Protein AF-A0A9X5X997-F1 (afdb_monomer_lite)

pLDDT: mean 83.72, std 18.41, range [34.03, 98.12]

Sequence (88 aa):
MGSRRTHEDRERRLREVGLGERELARLRSPIGLDLGARTPEETALSIAAEIVAAREGGTGAPLTGSRTPIHRDGSGRGTGAAGAREAA

Radius of gyration: 17.17 Å; chains: 1; bounding box: 50×22×45 Å

Foldseek 3Di:
DDDPVVQVVVVVVCVVVPDDPVRVVVDCPPAFDPPVDDDPVSVVVRNVLRVVCVVQVNPPDDCVVPPDDPHDPPPPPDPPDDPPDDDD

Secondary structure (DSSP, 8-state):
---HHHHHHHHHHHHHTT--HHHHTT---S-S--S---SHHHHHHHHHHHHHHHHHT---S--TT--S-SS--STT------------

Structure (mmCIF, N/CA/C/O backbone):
data_AF-A0A9X5X997-F1
#
_entry.id   AF-A0A9X5X997-F1
#
loop_
_atom_site.group_PDB
_atom_site.id
_atom_site.type_symbol
_atom_site.label_atom_id
_atom_site.label_alt_id
_atom_site.label_comp_id
_atom_site.label_asym_id
_atom_site.label_entity_id
_atom_site.label_seq_id
_atom_site.pdbx_PDB_ins_code
_atom_site.Cartn_x
_atom_site.Cartn_y
_atom_site.Cartn_z
_atom_site.occupancy
_atom_site.B_iso_or_equiv
_atom_site.auth_seq_id
_atom_site.auth_comp_id
_atom_site.auth_asym_id
_atom_site.auth_atom_id
_atom_site.pdbx_PDB_model_num
ATOM 1 N N . MET A 1 1 ? 3.534 0.182 7.745 1.00 66.19 1 MET A N 1
ATOM 2 C CA . MET A 1 1 ? 4.538 -0.587 6.989 1.00 66.19 1 MET A CA 1
ATOM 3 C C . MET A 1 1 ? 5.005 -1.718 7.875 1.00 66.19 1 MET A C 1
ATOM 5 O O . MET A 1 1 ? 5.182 -1.481 9.064 1.00 66.19 1 MET A O 1
ATOM 9 N N . GLY A 1 2 ? 5.113 -2.925 7.338 1.00 73.12 2 GLY A N 1
ATOM 10 C CA . GLY A 1 2 ? 5.464 -4.109 8.115 1.00 73.12 2 GLY A CA 1
ATOM 11 C C . GLY A 1 2 ? 4.667 -5.331 7.681 1.00 73.12 2 GLY A C 1
ATOM 12 O O . GLY A 1 2 ? 3.708 -5.217 6.919 1.00 73.12 2 GLY A O 1
ATOM 13 N N . SER A 1 3 ? 5.091 -6.492 8.176 1.00 83.12 3 SER A N 1
ATOM 14 C CA . SER A 1 3 ? 4.430 -7.779 7.947 1.00 83.12 3 SER A CA 1
ATOM 15 C C . SER A 1 3 ? 2.938 -7.747 8.317 1.00 83.12 3 SER A C 1
ATOM 17 O O . SER A 1 3 ? 2.496 -6.875 9.070 1.00 83.12 3 SER A O 1
ATOM 19 N N . ARG A 1 4 ? 2.164 -8.743 7.864 1.00 86.25 4 ARG A N 1
ATOM 20 C CA . ARG A 1 4 ? 0.750 -8.906 8.263 1.00 86.25 4 ARG A CA 1
ATOM 21 C C . ARG A 1 4 ? 0.582 -8.909 9.788 1.00 86.25 4 ARG A C 1
ATOM 23 O O . ARG A 1 4 ? -0.240 -8.171 10.313 1.00 86.25 4 ARG A O 1
ATOM 30 N N . ARG A 1 5 ? 1.487 -9.588 10.499 1.00 90.25 5 ARG A N 1
ATOM 31 C CA . ARG A 1 5 ? 1.542 -9.588 11.968 1.00 90.25 5 ARG A CA 1
ATOM 32 C C . ARG A 1 5 ? 1.717 -8.185 12.563 1.00 90.25 5 ARG A C 1
ATOM 34 O O . ARG A 1 5 ? 1.065 -7.840 13.541 1.00 90.25 5 ARG A O 1
ATOM 41 N N . THR A 1 6 ? 2.597 -7.363 11.990 1.00 90.44 6 THR A N 1
ATOM 42 C CA . THR A 1 6 ? 2.801 -5.972 12.439 1.00 90.44 6 THR A CA 1
ATOM 43 C C . THR A 1 6 ? 1.556 -5.120 12.199 1.00 90.44 6 THR A C 1
ATOM 45 O O . THR A 1 6 ? 1.239 -4.239 12.996 1.00 90.44 6 THR A O 1
ATOM 48 N N . HIS A 1 7 ? 0.850 -5.365 11.097 1.00 90.38 7 HIS A N 1
ATOM 49 C CA . HIS A 1 7 ? -0.407 -4.693 10.802 1.00 90.38 7 HIS A CA 1
ATOM 50 C C . HIS A 1 7 ? -1.502 -5.052 11.814 1.00 90.38 7 HIS A C 1
ATOM 52 O O . HIS A 1 7 ? -2.115 -4.132 12.350 1.00 90.38 7 HIS A O 1
ATOM 58 N N . GLU A 1 8 ? -1.694 -6.337 12.116 1.00 91.31 8 GLU A N 1
ATOM 59 C CA . GLU A 1 8 ? -2.674 -6.820 13.101 1.00 91.31 8 GLU A CA 1
ATOM 60 C C . GLU A 1 8 ? -2.417 -6.232 14.496 1.00 91.31 8 GLU A C 1
ATOM 62 O O . GLU A 1 8 ? -3.335 -5.748 15.160 1.00 91.31 8 GLU A O 1
ATOM 67 N N . ASP A 1 9 ? -1.149 -6.205 14.920 1.00 92.69 9 ASP A N 1
ATOM 68 C CA . ASP A 1 9 ? -0.740 -5.585 16.182 1.00 92.69 9 ASP A CA 1
ATOM 69 C C . ASP A 1 9 ? -1.107 -4.099 16.234 1.00 92.69 9 ASP A C 1
ATOM 71 O O . ASP A 1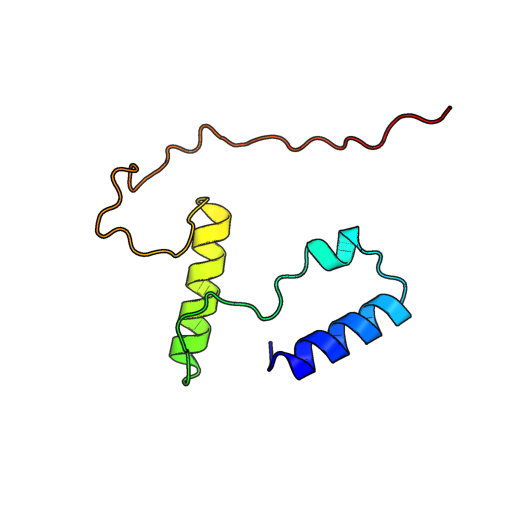 9 ? -1.677 -3.611 17.213 1.00 92.69 9 ASP A O 1
ATOM 75 N N . ARG A 1 10 ? -0.836 -3.385 15.138 1.00 91.94 10 ARG A N 1
ATOM 76 C CA . ARG A 1 10 ? -1.172 -1.971 15.018 1.00 91.94 10 ARG A CA 1
ATOM 77 C C . ARG A 1 10 ? -2.678 -1.740 15.048 1.00 91.94 10 ARG A C 1
ATOM 79 O O . ARG A 1 10 ? -3.108 -0.809 15.718 1.00 91.94 10 ARG A O 1
ATOM 86 N N . GLU A 1 11 ? -3.475 -2.546 14.350 1.00 92.12 11 GLU A N 1
ATOM 87 C CA . GLU A 1 11 ? -4.933 -2.406 14.398 1.00 92.12 11 GLU A CA 1
ATOM 88 C C . GLU A 1 11 ? -5.483 -2.602 15.806 1.00 92.12 11 GLU A C 1
ATOM 90 O O . GLU A 1 11 ? -6.323 -1.820 16.244 1.00 92.12 11 GLU A O 1
ATOM 95 N N . ARG A 1 12 ? -4.998 -3.617 16.529 1.00 93.75 12 ARG A N 1
ATOM 96 C CA . ARG A 1 12 ? -5.415 -3.866 17.912 1.00 93.75 12 ARG A CA 1
ATOM 97 C C . ARG A 1 12 ? -5.150 -2.643 18.791 1.00 93.75 12 ARG A C 1
ATOM 99 O O . ARG A 1 12 ? -6.067 -2.156 19.442 1.00 93.75 12 ARG A O 1
ATOM 106 N N . ARG A 1 13 ? -3.940 -2.083 18.719 1.00 94.69 13 ARG A N 1
ATOM 107 C CA . ARG A 1 13 ? -3.562 -0.869 19.465 1.00 94.69 13 ARG A CA 1
ATOM 108 C C . ARG A 1 13 ? -4.384 0.358 19.071 1.00 94.69 13 ARG A C 1
ATOM 110 O O . ARG A 1 13 ? -4.666 1.199 19.914 1.00 94.69 13 ARG A O 1
ATOM 117 N N . LEU A 1 14 ? -4.763 0.479 17.798 1.00 94.50 14 LEU A N 1
ATOM 118 C CA . LEU A 1 14 ? -5.622 1.570 17.336 1.00 94.50 14 LEU A CA 1
ATOM 119 C C . LEU A 1 14 ? -7.055 1.434 17.875 1.00 94.50 14 LEU A C 1
ATOM 121 O O . LEU A 1 14 ? -7.639 2.434 18.286 1.00 94.50 14 LEU A O 1
ATOM 125 N N . ARG A 1 15 ? -7.595 0.210 17.952 1.00 95.00 15 ARG A N 1
ATOM 126 C CA . ARG A 1 15 ? -8.882 -0.053 18.621 1.00 95.00 15 ARG A CA 1
ATOM 127 C C . ARG A 1 15 ? -8.817 0.262 20.116 1.00 95.00 15 ARG A C 1
ATOM 129 O O . ARG A 1 15 ? -9.735 0.877 20.644 1.00 95.00 15 ARG A O 1
ATOM 136 N N . GLU A 1 16 ? -7.722 -0.102 20.785 1.00 96.62 16 GLU A N 1
ATOM 137 C CA . GLU A 1 16 ? -7.508 0.172 22.218 1.00 96.62 16 GLU A CA 1
ATOM 138 C C . GLU A 1 16 ? -7.530 1.674 22.552 1.00 96.62 16 GLU A C 1
ATOM 140 O O . GLU A 1 16 ? -7.996 2.051 23.624 1.00 96.62 16 GLU A O 1
ATOM 145 N N . VAL A 1 17 ? -7.083 2.544 21.637 1.00 96.19 17 VAL A N 1
ATOM 146 C CA . VAL A 1 17 ? -7.150 4.011 21.813 1.00 96.19 17 VAL A CA 1
ATOM 147 C C . VAL A 1 17 ? -8.464 4.630 21.314 1.00 96.19 17 VAL A C 1
ATOM 149 O O . VAL A 1 17 ? -8.589 5.852 21.275 1.00 96.19 17 VAL A O 1
ATOM 152 N N . GLY A 1 18 ? -9.449 3.802 20.954 1.00 95.25 18 GLY A N 1
ATOM 153 C CA . GLY A 1 18 ? -10.813 4.230 20.652 1.00 95.25 18 GLY A CA 1
ATOM 154 C C . GLY A 1 18 ? -11.122 4.502 19.180 1.00 95.25 18 GLY A C 1
ATOM 155 O O . GLY A 1 18 ? -12.183 5.060 18.910 1.00 95.25 18 GLY A O 1
ATOM 156 N N . LEU A 1 19 ? -10.257 4.118 18.228 1.00 95.38 19 LEU A N 1
ATOM 157 C CA . LEU A 1 19 ? -10.610 4.232 16.807 1.00 95.38 19 LEU A CA 1
ATOM 158 C C . LEU A 1 19 ? -11.710 3.229 16.450 1.00 95.38 19 LEU A C 1
ATOM 160 O O . LEU A 1 19 ? -11.581 2.026 16.687 1.00 95.38 19 LEU A O 1
ATOM 164 N N . GLY A 1 20 ? -12.768 3.732 15.825 1.00 93.56 20 GLY A N 1
ATOM 165 C CA . GLY A 1 20 ? -13.876 2.929 15.333 1.00 93.56 20 GLY A CA 1
ATOM 166 C C . GLY A 1 20 ? -13.591 2.280 13.979 1.00 93.56 20 GLY A C 1
ATOM 167 O O . GLY A 1 20 ? -12.703 2.679 13.224 1.00 93.56 20 GLY A O 1
ATOM 168 N N . GLU A 1 21 ? -14.430 1.314 13.610 1.00 90.94 21 GLU A N 1
ATOM 169 C CA . GLU A 1 21 ? -14.291 0.550 12.361 1.00 90.94 21 GLU A CA 1
ATOM 170 C C . GLU A 1 21 ? -14.281 1.436 11.104 1.00 90.94 21 GLU A C 1
ATOM 172 O O . GLU A 1 21 ? -13.554 1.166 10.152 1.00 90.94 21 GLU A O 1
ATOM 177 N N . ARG A 1 22 ? -15.023 2.554 11.101 1.00 92.88 22 ARG A N 1
ATOM 178 C CA . ARG A 1 22 ? -15.017 3.512 9.978 1.00 92.88 22 ARG A CA 1
ATOM 179 C C . ARG A 1 22 ? -13.670 4.212 9.797 1.00 92.88 22 ARG A C 1
ATOM 181 O O . ARG A 1 22 ? -13.294 4.535 8.674 1.00 92.88 22 ARG A O 1
ATOM 188 N N . GLU A 1 23 ? -12.966 4.484 10.888 1.00 92.25 23 GLU A N 1
ATOM 189 C CA . GLU A 1 23 ? -11.657 5.136 10.857 1.00 92.25 23 GLU A CA 1
ATOM 190 C C . GLU A 1 23 ? -10.585 4.131 10.443 1.00 92.25 23 GLU A C 1
ATOM 192 O O . GLU A 1 23 ? -9.753 4.434 9.586 1.00 92.25 23 GLU A O 1
ATOM 197 N N . LEU A 1 24 ? -10.672 2.907 10.971 1.00 91.44 24 LEU A N 1
ATOM 198 C CA . LEU A 1 24 ? -9.794 1.800 10.604 1.00 91.44 24 LEU A CA 1
ATOM 199 C C . LEU A 1 24 ? -9.961 1.384 9.140 1.00 91.44 24 LEU A C 1
ATOM 201 O O . LEU A 1 24 ? -8.963 1.152 8.468 1.00 91.44 24 LEU A O 1
ATOM 205 N N . ALA A 1 25 ? -11.179 1.397 8.592 1.00 90.56 25 ALA A N 1
ATOM 206 C CA . ALA A 1 25 ? -11.431 1.070 7.185 1.00 90.56 25 ALA A CA 1
ATOM 207 C C . ALA A 1 25 ? -10.727 2.015 6.189 1.00 90.56 25 ALA A C 1
ATOM 209 O O . ALA A 1 25 ? -10.534 1.668 5.024 1.00 90.56 25 ALA A O 1
ATOM 210 N N . ARG A 1 26 ? -10.328 3.217 6.626 1.00 90.44 26 ARG A N 1
ATOM 211 C CA . ARG A 1 26 ? -9.558 4.167 5.804 1.00 90.44 26 ARG A CA 1
ATOM 212 C C . ARG A 1 26 ? -8.059 3.863 5.803 1.00 90.44 26 ARG A C 1
ATOM 214 O O . ARG A 1 26 ? -7.321 4.448 5.009 1.00 90.44 26 ARG A O 1
ATOM 221 N N . LEU A 1 27 ? -7.595 2.987 6.691 1.00 90.00 27 LEU A N 1
ATOM 222 C CA . LEU A 1 27 ? -6.193 2.632 6.833 1.00 90.00 27 LEU A CA 1
ATOM 223 C C . LEU A 1 27 ? -5.786 1.635 5.742 1.00 90.00 27 LEU A C 1
ATOM 225 O O . LEU A 1 27 ? -6.227 0.491 5.728 1.00 90.00 27 LEU A O 1
ATOM 229 N N . ARG A 1 28 ? -4.875 2.040 4.852 1.00 89.62 28 ARG A N 1
ATOM 230 C CA . ARG A 1 28 ? -4.231 1.123 3.900 1.00 89.62 28 ARG A CA 1
ATOM 231 C C . ARG A 1 28 ? -3.057 0.426 4.572 1.00 89.62 28 ARG A C 1
ATOM 233 O O . ARG A 1 28 ? -2.020 1.036 4.851 1.00 89.62 28 ARG A O 1
ATOM 240 N N . SER A 1 29 ? -3.266 -0.830 4.948 1.00 89.00 29 SER A N 1
ATOM 241 C CA . SER A 1 29 ? -2.285 -1.608 5.688 1.00 89.00 29 SER A CA 1
ATOM 242 C C . SER A 1 29 ? -2.495 -3.111 5.495 1.00 89.00 29 SER A C 1
ATOM 244 O O . SER A 1 29 ? -3.602 -3.574 5.726 1.00 89.00 29 SER A O 1
ATOM 246 N N . PRO A 1 30 ? -1.448 -3.880 5.148 1.00 90.88 30 PRO A N 1
ATOM 247 C CA . PRO A 1 30 ? -0.158 -3.409 4.640 1.00 90.88 30 PRO A CA 1
ATOM 248 C C . PRO A 1 30 ? -0.330 -2.453 3.448 1.00 90.88 30 PRO A C 1
ATOM 250 O O . PRO A 1 30 ? -1.316 -2.535 2.728 1.00 90.88 30 PRO A O 1
ATOM 253 N N . ILE A 1 31 ? 0.580 -1.489 3.322 1.00 92.56 31 ILE A N 1
ATOM 254 C CA . ILE A 1 31 ? 0.555 -0.510 2.228 1.00 92.56 31 ILE A CA 1
ATOM 255 C C . ILE A 1 31 ? 1.286 -1.101 1.019 1.00 92.56 31 ILE A C 1
ATOM 257 O O . ILE A 1 31 ? 2.271 -1.818 1.203 1.00 92.56 31 ILE A O 1
ATOM 261 N N . GLY A 1 32 ? 0.835 -0.760 -0.179 1.00 94.62 32 GLY A N 1
ATOM 262 C CA . GLY A 1 32 ? 1.365 -1.204 -1.460 1.00 94.62 32 GLY A CA 1
ATOM 263 C C . GLY A 1 32 ? 0.500 -2.265 -2.140 1.00 94.62 32 GLY A C 1
ATOM 264 O O . GLY A 1 32 ? -0.226 -3.021 -1.495 1.00 94.62 32 GLY A O 1
ATOM 265 N N . LEU A 1 33 ? 0.592 -2.325 -3.471 1.00 95.50 33 LEU A N 1
ATOM 266 C CA . LEU A 1 33 ? 0.045 -3.437 -4.251 1.00 95.50 33 LEU A CA 1
ATOM 267 C C . LEU A 1 33 ? 0.849 -4.721 -4.012 1.00 95.50 33 LEU A C 1
ATOM 269 O O . LEU A 1 33 ? 2.044 -4.681 -3.718 1.00 95.50 33 LEU A O 1
ATOM 273 N N . ASP A 1 34 ? 0.207 -5.871 -4.203 1.00 94.62 34 ASP A N 1
ATOM 274 C CA . ASP A 1 34 ? 0.859 -7.176 -4.090 1.00 94.62 34 ASP A CA 1
ATOM 275 C C . ASP A 1 34 ? 1.746 -7.466 -5.313 1.00 94.62 34 ASP A C 1
ATOM 277 O O . ASP A 1 34 ? 1.350 -8.149 -6.255 1.00 94.62 34 ASP A O 1
ATOM 281 N N . LEU A 1 35 ? 2.945 -6.879 -5.318 1.00 94.56 35 LEU A N 1
ATOM 282 C CA . LEU A 1 35 ? 3.955 -7.062 -6.368 1.00 94.56 35 LEU A CA 1
ATOM 283 C C . LEU A 1 35 ? 5.003 -8.130 -6.010 1.00 94.56 35 LEU A C 1
ATOM 285 O O . LEU A 1 35 ? 5.934 -8.354 -6.778 1.00 94.56 35 LEU A O 1
ATOM 289 N N . GLY A 1 36 ? 4.905 -8.752 -4.829 1.00 93.81 36 GLY A N 1
ATOM 290 C CA . GLY A 1 36 ? 5.938 -9.663 -4.324 1.00 93.81 36 GLY A CA 1
ATOM 291 C C . GLY A 1 36 ? 7.266 -8.983 -3.963 1.00 93.81 36 GLY A C 1
ATOM 292 O O . GLY A 1 36 ? 8.307 -9.639 -4.011 1.00 93.81 36 GLY A O 1
ATOM 293 N N . ALA A 1 37 ? 7.230 -7.691 -3.613 1.00 93.75 37 ALA A N 1
ATOM 294 C CA . ALA A 1 37 ? 8.403 -6.872 -3.312 1.00 93.75 37 ALA A CA 1
ATOM 295 C C . ALA A 1 37 ? 9.310 -7.482 -2.226 1.00 93.75 37 ALA A C 1
ATOM 297 O O . ALA A 1 37 ? 8.846 -7.916 -1.168 1.00 93.75 37 ALA A O 1
ATOM 298 N N . ARG A 1 38 ? 10.618 -7.472 -2.480 1.00 94.19 38 ARG A N 1
ATOM 299 C CA . ARG A 1 38 ? 11.688 -7.974 -1.606 1.00 94.19 38 ARG A CA 1
ATOM 300 C C . ARG A 1 38 ? 12.749 -6.924 -1.308 1.00 94.19 38 ARG A C 1
ATOM 302 O O . ARG A 1 38 ? 13.418 -7.037 -0.282 1.00 94.19 38 ARG A O 1
ATOM 309 N N . THR A 1 39 ? 12.902 -5.919 -2.168 1.00 96.50 39 THR A N 1
ATOM 310 C CA . THR A 1 39 ? 13.824 -4.799 -1.942 1.00 96.50 39 THR A CA 1
ATOM 311 C C . THR A 1 39 ? 13.093 -3.526 -1.496 1.00 96.50 39 THR A C 1
ATOM 313 O O . THR A 1 39 ? 11.871 -3.400 -1.671 1.00 96.50 39 THR A O 1
ATOM 316 N N . PRO A 1 40 ? 13.811 -2.549 -0.911 1.00 95.88 40 PRO A N 1
ATOM 317 C CA . PRO A 1 40 ? 13.251 -1.232 -0.615 1.00 95.88 40 PRO A CA 1
ATOM 318 C C . PRO A 1 40 ? 12.681 -0.525 -1.851 1.00 95.88 40 PRO A C 1
ATOM 320 O O . PRO A 1 40 ? 11.621 0.090 -1.765 1.00 95.88 40 PRO A O 1
ATOM 323 N N . GLU A 1 41 ? 13.337 -0.644 -3.003 1.00 98.12 41 GLU A N 1
ATOM 324 C CA . GLU A 1 41 ? 12.912 -0.037 -4.267 1.00 98.12 41 GLU A CA 1
ATOM 325 C C . GLU A 1 41 ? 11.622 -0.681 -4.780 1.00 98.12 41 GLU A C 1
ATOM 327 O O . GLU A 1 41 ? 10.686 0.022 -5.162 1.00 98.12 41 GLU A O 1
ATOM 332 N N . GLU A 1 42 ? 11.524 -2.012 -4.721 1.00 97.50 42 GLU A N 1
ATOM 333 C CA . GLU A 1 42 ? 10.299 -2.741 -5.064 1.00 97.50 42 GLU A CA 1
ATOM 334 C C . GLU A 1 42 ? 9.157 -2.392 -4.100 1.00 97.50 42 GLU A C 1
ATOM 336 O O . GLU A 1 42 ? 8.005 -2.236 -4.510 1.00 97.50 42 GLU A O 1
ATOM 341 N N . THR A 1 43 ? 9.472 -2.200 -2.816 1.00 95.75 43 THR A N 1
ATOM 342 C CA . THR A 1 43 ? 8.498 -1.743 -1.817 1.00 95.75 43 THR A CA 1
ATOM 343 C C . THR A 1 43 ? 8.009 -0.336 -2.152 1.00 95.75 43 THR A C 1
ATOM 345 O O . THR A 1 43 ? 6.801 -0.097 -2.176 1.00 95.75 43 THR A O 1
ATOM 348 N N . ALA A 1 44 ? 8.914 0.590 -2.474 1.00 96.88 44 ALA A N 1
ATOM 349 C CA . ALA A 1 44 ? 8.561 1.944 -2.886 1.00 96.88 44 ALA A CA 1
ATOM 350 C C . ALA A 1 44 ? 7.683 1.941 -4.147 1.00 96.88 44 ALA A C 1
ATOM 352 O O . ALA A 1 44 ? 6.673 2.646 -4.191 1.00 96.88 44 ALA A O 1
ATOM 353 N N . LEU A 1 45 ? 8.012 1.097 -5.131 1.00 98.00 45 LEU A N 1
ATOM 354 C CA . LEU A 1 45 ? 7.212 0.918 -6.340 1.00 98.00 45 LEU A CA 1
ATOM 355 C C . LEU A 1 45 ? 5.805 0.402 -6.015 1.00 98.00 45 LEU A C 1
ATOM 357 O O . LEU A 1 45 ? 4.829 0.944 -6.531 1.00 98.00 45 LEU A O 1
ATOM 361 N N . SER A 1 46 ? 5.680 -0.588 -5.127 1.00 97.38 46 SER A N 1
ATOM 362 C CA . SER A 1 46 ? 4.375 -1.123 -4.714 1.00 97.38 46 SER A CA 1
ATOM 363 C C . SER A 1 46 ? 3.477 -0.055 -4.081 1.00 97.38 46 SER A C 1
ATOM 365 O O . SER A 1 46 ? 2.282 0.001 -4.377 1.00 97.38 46 SER A O 1
ATOM 367 N N . ILE A 1 47 ? 4.061 0.832 -3.267 1.00 96.62 47 ILE A N 1
ATOM 368 C CA . ILE A 1 47 ? 3.369 1.942 -2.603 1.00 96.62 47 ILE A CA 1
ATOM 369 C C . ILE A 1 47 ? 2.954 2.998 -3.627 1.00 96.62 47 ILE A C 1
ATOM 371 O O . ILE A 1 47 ? 1.799 3.422 -3.647 1.00 96.62 47 ILE A O 1
ATOM 375 N N . ALA A 1 48 ? 3.877 3.412 -4.499 1.00 98.00 48 ALA A N 1
ATOM 376 C CA . ALA A 1 48 ? 3.591 4.386 -5.546 1.00 98.00 48 ALA A CA 1
ATOM 377 C C . ALA A 1 48 ? 2.478 3.890 -6.484 1.00 98.00 48 ALA A C 1
ATOM 379 O O . ALA A 1 48 ? 1.572 4.652 -6.824 1.00 98.00 48 ALA A O 1
ATOM 380 N N . ALA A 1 49 ? 2.500 2.603 -6.838 1.00 97.56 49 ALA A N 1
ATOM 381 C CA . ALA A 1 49 ? 1.477 1.982 -7.666 1.00 97.56 49 ALA A CA 1
ATOM 382 C C . ALA A 1 49 ? 0.098 1.963 -6.982 1.00 97.56 49 ALA A C 1
ATOM 384 O O . ALA A 1 49 ? -0.893 2.289 -7.633 1.00 97.56 49 ALA A O 1
ATOM 385 N N . GLU A 1 50 ? 0.017 1.662 -5.677 1.00 96.88 50 GLU A N 1
ATOM 386 C CA . GLU A 1 50 ? -1.249 1.729 -4.927 1.00 96.88 50 GLU A CA 1
ATOM 387 C C . GLU A 1 50 ? -1.809 3.160 -4.904 1.00 96.88 50 GLU A C 1
ATOM 389 O O . GLU A 1 50 ? -3.002 3.363 -5.130 1.00 96.88 50 GLU A O 1
ATOM 394 N N . ILE A 1 51 ? -0.950 4.163 -4.686 1.00 96.56 51 ILE A N 1
ATOM 395 C CA . ILE A 1 51 ? -1.353 5.577 -4.662 1.00 96.56 51 ILE A CA 1
ATOM 396 C C . ILE A 1 51 ? -1.951 5.996 -6.007 1.00 96.56 51 ILE A C 1
ATOM 398 O O . ILE A 1 51 ? -3.013 6.620 -6.035 1.00 96.56 51 ILE A O 1
ATOM 402 N N . VAL A 1 52 ? -1.287 5.664 -7.116 1.00 95.88 52 VAL A N 1
ATOM 403 C CA . VAL A 1 52 ? -1.782 5.986 -8.462 1.00 95.88 52 VAL A CA 1
ATOM 404 C C . VAL A 1 52 ? -3.079 5.232 -8.749 1.00 95.88 52 VAL A C 1
ATOM 406 O O . VAL A 1 52 ? -4.052 5.844 -9.180 1.00 95.88 52 VAL A O 1
ATOM 409 N N . ALA A 1 53 ? -3.145 3.933 -8.442 1.00 94.62 53 ALA A N 1
ATOM 410 C CA . ALA A 1 53 ? -4.352 3.133 -8.629 1.00 94.62 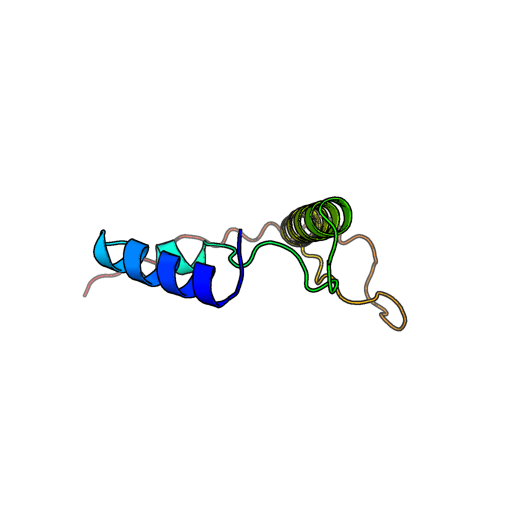53 ALA A CA 1
ATOM 411 C C . ALA A 1 53 ? -5.552 3.717 -7.862 1.00 94.62 53 ALA A C 1
ATOM 413 O O . ALA A 1 53 ? -6.623 3.890 -8.436 1.00 94.62 53 ALA A O 1
ATOM 414 N N . ALA A 1 54 ? -5.369 4.110 -6.600 1.00 93.31 54 ALA A N 1
ATOM 415 C CA . ALA A 1 54 ? -6.427 4.724 -5.804 1.00 93.31 54 ALA A CA 1
ATOM 416 C C . ALA A 1 54 ? -6.888 6.084 -6.359 1.00 93.31 54 ALA A C 1
ATOM 418 O O . ALA A 1 54 ? -8.074 6.400 -6.279 1.00 93.31 54 ALA A O 1
ATOM 419 N N . ARG A 1 55 ? -5.971 6.886 -6.919 1.00 93.00 55 ARG A N 1
ATOM 420 C CA . ARG A 1 55 ? -6.282 8.203 -7.502 1.00 93.00 55 ARG A CA 1
ATOM 421 C C . ARG A 1 55 ? -7.027 8.099 -8.829 1.00 93.00 55 ARG A C 1
ATOM 423 O O . ARG A 1 55 ? -8.003 8.812 -9.029 1.00 93.00 55 ARG A O 1
ATOM 430 N N . GLU A 1 56 ? -6.597 7.186 -9.693 1.00 92.31 56 GLU A N 1
ATOM 431 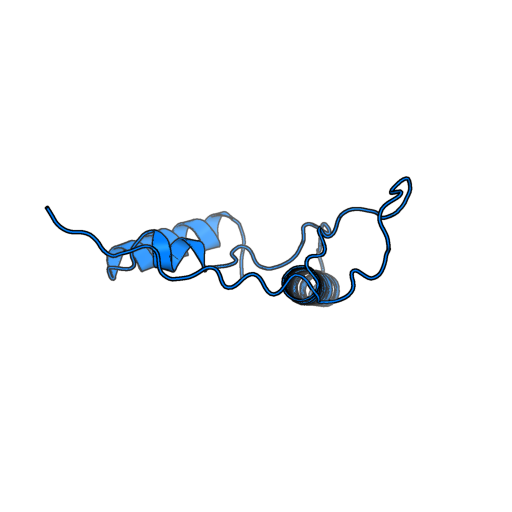C CA . GLU A 1 56 ? -7.118 7.035 -11.058 1.00 92.31 56 GLU A CA 1
ATOM 432 C C . GLU A 1 56 ? -8.231 5.969 -11.166 1.00 92.31 56 GLU A C 1
ATOM 434 O O . GLU A 1 56 ? -8.703 5.636 -12.255 1.00 92.31 56 GLU A O 1
ATOM 439 N N . GLY A 1 57 ? -8.634 5.362 -10.042 1.00 90.69 57 GLY A N 1
ATOM 440 C CA . GLY A 1 57 ? -9.575 4.235 -10.021 1.00 90.69 57 GLY A CA 1
ATOM 441 C C . GLY A 1 57 ? -9.021 2.963 -10.682 1.00 90.69 57 GLY A C 1
ATOM 442 O O . GLY A 1 57 ? -9.776 2.116 -11.166 1.00 90.69 57 GLY A O 1
ATOM 443 N N . GLY A 1 58 ? -7.698 2.837 -10.772 1.00 91.50 58 GLY A N 1
ATOM 444 C CA . GLY A 1 58 ? -7.005 1.652 -11.264 1.00 91.50 58 GLY A CA 1
ATOM 445 C C . GLY A 1 58 ? -7.158 0.459 -10.318 1.00 91.50 58 GLY A C 1
ATOM 446 O O . GLY A 1 58 ? -7.305 0.616 -9.110 1.00 91.50 58 GLY A O 1
ATOM 447 N N . THR A 1 59 ? -7.107 -0.753 -10.868 1.00 91.94 59 THR A N 1
ATOM 448 C CA . THR A 1 59 ? -7.199 -1.996 -10.079 1.00 91.94 59 THR A CA 1
ATOM 449 C C . THR A 1 59 ? -5.835 -2.564 -9.694 1.00 91.94 59 THR A C 1
ATOM 451 O O . THR A 1 59 ? -5.763 -3.408 -8.809 1.00 91.94 59 THR A O 1
ATOM 454 N N . GLY A 1 60 ? -4.762 -2.160 -10.384 1.00 92.94 60 GLY A N 1
ATOM 455 C CA . GLY A 1 60 ? -3.443 -2.790 -10.262 1.00 92.94 60 GLY A CA 1
ATOM 456 C C . GLY A 1 60 ? -3.328 -4.163 -10.941 1.00 92.94 60 GLY A C 1
ATOM 457 O O . GLY A 1 60 ? -2.263 -4.769 -10.896 1.00 92.94 60 GLY A O 1
ATOM 458 N N . ALA A 1 61 ? -4.394 -4.655 -11.581 1.00 93.50 61 ALA A N 1
ATOM 459 C CA . ALA A 1 61 ? -4.378 -5.908 -12.333 1.00 93.50 61 ALA A CA 1
ATOM 460 C C . ALA A 1 61 ? -3.761 -5.721 -13.737 1.00 93.50 61 ALA A C 1
ATOM 462 O O . ALA A 1 61 ? -3.809 -4.612 -14.280 1.00 93.50 61 ALA A O 1
ATOM 463 N N . PRO A 1 62 ? -3.228 -6.788 -14.365 1.00 92.69 62 PRO A N 1
ATOM 464 C CA . PRO A 1 62 ? -2.696 -6.715 -15.724 1.00 92.69 62 PRO A CA 1
ATOM 465 C C . PRO A 1 62 ? -3.725 -6.195 -16.739 1.00 92.69 62 PRO A C 1
ATOM 467 O O . PRO A 1 62 ? -4.880 -6.618 -16.743 1.00 92.69 62 PRO A O 1
ATOM 470 N N . LEU A 1 63 ? -3.288 -5.314 -17.646 1.00 91.56 63 LEU A N 1
ATOM 471 C CA . LEU A 1 63 ? -4.115 -4.845 -18.767 1.00 91.56 63 LEU A CA 1
ATOM 472 C C . LEU A 1 63 ? -4.223 -5.877 -19.898 1.00 91.56 63 LEU A C 1
ATOM 474 O O . LEU A 1 63 ? -5.132 -5.786 -20.720 1.00 91.56 63 LEU A O 1
ATOM 478 N N . THR A 1 64 ? -3.318 -6.857 -19.955 1.00 95.38 64 THR A N 1
ATOM 479 C CA . THR A 1 64 ? -3.335 -7.919 -20.968 1.00 95.38 64 THR A CA 1
ATOM 480 C C . THR A 1 64 ? -4.683 -8.643 -20.956 1.00 95.38 64 THR A C 1
ATOM 482 O O . THR A 1 64 ? -5.085 -9.205 -19.943 1.00 95.38 64 THR A O 1
ATOM 485 N N . GLY A 1 65 ? -5.392 -8.618 -22.087 1.00 90.81 65 GLY A N 1
ATOM 486 C CA . GLY A 1 65 ? -6.725 -9.218 -22.229 1.00 90.81 65 GLY A CA 1
ATOM 487 C C . GLY A 1 65 ? -7.889 -8.354 -21.722 1.00 90.81 65 GLY A C 1
ATOM 488 O O . GLY A 1 65 ? -9.045 -8.703 -21.963 1.00 90.81 65 GLY A O 1
ATOM 489 N N . SER A 1 66 ? -7.623 -7.209 -21.086 1.00 88.31 66 SER A N 1
ATOM 490 C CA . SER A 1 66 ? -8.657 -6.227 -20.753 1.00 88.31 66 SER A CA 1
ATOM 491 C C . SER A 1 66 ? -9.122 -5.494 -22.011 1.00 88.31 66 SER A C 1
ATOM 493 O O . SER A 1 66 ? -8.317 -5.066 -22.835 1.00 88.31 66 SER A O 1
ATOM 495 N N . ARG A 1 67 ? -10.440 -5.309 -22.140 1.00 87.50 67 ARG A N 1
ATOM 496 C CA . ARG A 1 67 ? -11.062 -4.445 -23.163 1.00 87.50 67 ARG A CA 1
ATOM 497 C C . ARG A 1 67 ? -11.458 -3.070 -22.617 1.00 87.50 67 ARG A C 1
ATOM 499 O O . ARG A 1 67 ? -12.102 -2.293 -23.313 1.00 87.50 67 ARG A O 1
ATOM 506 N N . THR A 1 68 ? -11.121 -2.787 -21.360 1.00 83.69 68 THR A N 1
ATOM 507 C CA . THR A 1 68 ? -11.448 -1.510 -20.712 1.00 83.69 68 THR A CA 1
ATOM 508 C C . THR A 1 68 ? -10.515 -0.413 -21.234 1.00 83.69 68 THR A C 1
ATOM 510 O O . THR A 1 68 ? -9.325 -0.691 -21.403 1.00 83.69 68 THR A O 1
ATOM 513 N N . PRO A 1 69 ? -10.997 0.827 -21.442 1.00 85.56 69 PRO A N 1
ATOM 514 C CA . PRO A 1 69 ? -10.126 1.965 -21.723 1.00 85.56 69 PRO A CA 1
ATOM 515 C C . PRO A 1 69 ? -9.005 2.098 -20.683 1.00 85.56 69 PRO A C 1
ATOM 517 O O . PRO A 1 69 ? -9.247 1.951 -19.483 1.00 85.56 69 PRO A O 1
ATOM 520 N N . ILE A 1 70 ? -7.783 2.374 -21.150 1.00 86.25 70 ILE A N 1
ATOM 521 C CA . ILE A 1 70 ? -6.592 2.522 -20.293 1.00 86.25 70 ILE A CA 1
ATOM 522 C C . ILE A 1 70 ? -6.707 3.781 -19.430 1.00 86.25 70 ILE A C 1
ATOM 524 O O . ILE A 1 70 ? -6.411 3.754 -18.238 1.00 86.25 70 ILE A O 1
ATOM 528 N N . HIS A 1 71 ? -7.177 4.871 -20.032 1.00 84.88 71 HIS A N 1
ATOM 529 C CA . HIS A 1 71 ? -7.459 6.121 -19.346 1.00 84.88 71 HIS A CA 1
ATOM 530 C C . HIS A 1 71 ? -8.966 6.239 -19.174 1.00 84.88 71 HIS A C 1
ATOM 532 O O . HIS A 1 71 ? -9.718 6.186 -20.147 1.00 84.88 71 HIS A O 1
ATOM 538 N N . ARG A 1 72 ? -9.410 6.345 -17.924 1.00 74.94 72 ARG A N 1
ATOM 539 C CA . ARG A 1 72 ? -10.807 6.622 -17.609 1.00 74.94 72 ARG A CA 1
ATOM 540 C C . ARG A 1 72 ? -10.919 8.124 -17.420 1.00 74.94 72 ARG A C 1
ATOM 542 O O . ARG A 1 72 ? -10.333 8.658 -16.484 1.00 74.94 72 ARG A O 1
ATOM 549 N N . ASP A 1 73 ? -11.627 8.801 -18.315 1.00 66.81 73 ASP A N 1
ATOM 550 C CA . ASP A 1 73 ? -11.856 10.235 -18.171 1.00 66.81 73 ASP A CA 1
ATOM 551 C C . ASP A 1 73 ? -12.554 10.498 -16.828 1.00 66.81 73 ASP A C 1
ATOM 553 O O . ASP A 1 73 ? -13.504 9.804 -16.463 1.00 66.81 73 ASP A O 1
ATOM 557 N N . GLY A 1 74 ? -12.051 11.470 -16.062 1.00 59.69 74 GLY A N 1
ATOM 558 C CA . GLY A 1 74 ? -12.416 11.749 -14.664 1.00 59.69 74 GLY A CA 1
ATOM 559 C C . GLY A 1 74 ? -13.850 12.247 -14.411 1.00 59.69 74 GLY A C 1
ATOM 560 O O . GLY A 1 74 ? -14.071 13.022 -13.479 1.00 59.69 74 GLY A O 1
ATOM 561 N N . SER A 1 75 ? -14.834 11.827 -15.208 1.00 52.34 75 SER A N 1
ATOM 562 C CA . SER A 1 75 ? -16.257 12.164 -15.068 1.00 52.34 75 SER A CA 1
ATOM 563 C C . SER A 1 75 ? -16.966 11.411 -13.931 1.00 52.34 75 SER A C 1
ATOM 565 O O . SER A 1 75 ? -18.119 11.697 -13.627 1.00 52.34 75 SER A O 1
ATOM 567 N N . GLY A 1 76 ? -16.269 10.505 -13.241 1.00 50.12 76 GLY A N 1
ATOM 568 C CA . GLY A 1 76 ? -16.780 9.733 -12.109 1.00 50.12 76 GLY A CA 1
ATOM 569 C C . GLY A 1 76 ? -16.335 10.228 -10.732 1.00 50.12 76 GLY A C 1
ATOM 570 O O . GLY A 1 76 ? -16.132 9.396 -9.850 1.00 50.12 76 GLY A O 1
ATOM 571 N N . ARG A 1 77 ? -16.163 11.542 -10.506 1.00 55.91 77 ARG A N 1
ATOM 572 C CA . ARG A 1 77 ? -16.056 12.087 -9.134 1.00 55.91 77 ARG A CA 1
ATOM 573 C C . ARG A 1 77 ? -17.399 11.921 -8.413 1.00 55.91 77 ARG A C 1
ATOM 575 O O . ARG A 1 77 ? -18.145 12.876 -8.229 1.00 55.91 77 ARG A O 1
ATOM 582 N N . GLY A 1 78 ? -17.698 10.684 -8.025 1.00 43.66 78 GLY A N 1
ATOM 583 C CA . GLY A 1 78 ? -18.777 10.331 -7.125 1.00 43.66 7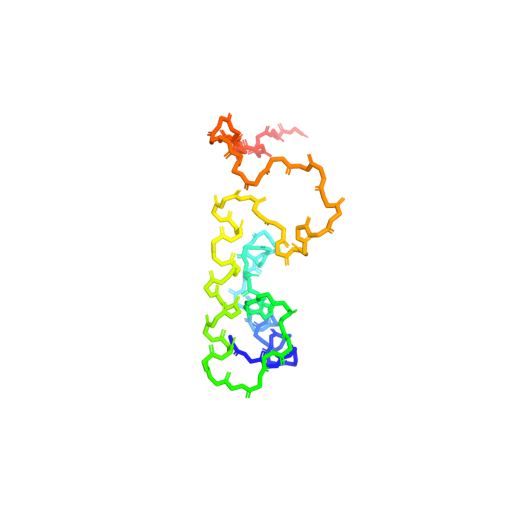8 GLY A CA 1
ATOM 584 C C . GLY A 1 78 ? -18.506 10.964 -5.771 1.00 43.66 78 GLY A C 1
ATOM 585 O O . GLY A 1 78 ? -17.685 10.492 -4.987 1.00 43.66 78 GLY A O 1
ATOM 586 N N . THR A 1 79 ? -19.210 12.055 -5.510 1.00 49.84 79 THR A N 1
ATOM 587 C CA . THR A 1 79 ? -19.575 12.511 -4.179 1.00 49.84 79 THR A CA 1
ATOM 588 C C . THR A 1 79 ? -20.265 11.363 -3.440 1.00 49.84 79 THR A C 1
ATOM 590 O O . THR A 1 79 ? -21.480 11.200 -3.487 1.00 49.84 79 THR A O 1
ATOM 593 N N . GLY A 1 80 ? -19.480 10.549 -2.732 1.00 41.94 80 GLY A N 1
ATOM 594 C CA . GLY A 1 80 ? -19.974 9.704 -1.651 1.00 41.94 80 GLY A CA 1
ATOM 595 C C . GLY A 1 80 ? -20.360 10.601 -0.483 1.00 41.94 8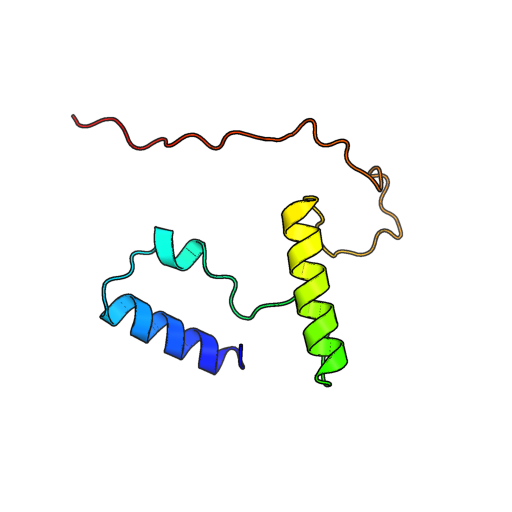0 GLY A C 1
ATOM 596 O O . GLY A 1 80 ? -19.570 10.821 0.432 1.00 41.94 80 GLY A O 1
ATOM 597 N N . ALA A 1 81 ? -21.547 11.193 -0.590 1.00 43.62 81 ALA A N 1
ATOM 598 C CA . ALA A 1 81 ? -22.170 12.000 0.435 1.00 43.62 81 ALA A CA 1
ATOM 599 C C . ALA A 1 81 ? -22.274 11.223 1.751 1.00 43.62 81 ALA A C 1
ATOM 601 O O . ALA A 1 81 ? -22.560 10.026 1.788 1.00 43.62 81 ALA A O 1
ATOM 602 N N . ALA A 1 82 ? -22.075 11.964 2.835 1.00 44.66 82 ALA A N 1
ATOM 603 C CA . ALA A 1 82 ? -22.470 11.603 4.178 1.00 44.66 82 ALA A CA 1
ATOM 604 C C . ALA A 1 82 ? -23.945 11.156 4.207 1.00 44.66 82 ALA A C 1
ATOM 606 O O . ALA A 1 82 ? -24.853 11.979 4.233 1.00 44.66 82 ALA A O 1
ATOM 607 N N . GLY A 1 83 ? -24.173 9.844 4.233 1.00 36.72 83 GLY A N 1
ATOM 608 C CA . GLY A 1 83 ? -25.440 9.219 4.605 1.00 36.72 83 GLY A CA 1
ATOM 609 C C . GLY A 1 83 ? -25.407 8.803 6.073 1.00 36.72 83 GLY A C 1
ATOM 610 O O . GLY A 1 83 ? -25.363 7.620 6.386 1.00 36.72 83 GLY A O 1
ATOM 611 N N . ALA A 1 84 ? -25.344 9.777 6.980 1.00 43.62 84 ALA A N 1
ATOM 612 C CA . ALA A 1 84 ? -25.598 9.568 8.404 1.00 43.62 84 ALA A CA 1
ATOM 613 C C . ALA A 1 84 ? -26.466 10.720 8.919 1.00 43.62 84 ALA A C 1
ATOM 615 O O . ALA A 1 84 ? -26.028 11.565 9.696 1.00 43.62 84 ALA A O 1
ATOM 616 N N . ARG A 1 85 ? -27.698 10.763 8.413 1.00 45.84 85 ARG A N 1
ATOM 617 C CA . ARG A 1 85 ? -28.841 11.426 9.035 1.00 45.84 85 ARG A CA 1
ATOM 618 C C . ARG A 1 85 ? -30.057 10.551 8.766 1.00 45.84 85 ARG A C 1
ATOM 620 O O . ARG A 1 85 ? -30.529 10.523 7.642 1.00 45.84 85 ARG A O 1
ATOM 627 N N . GLU A 1 86 ? -30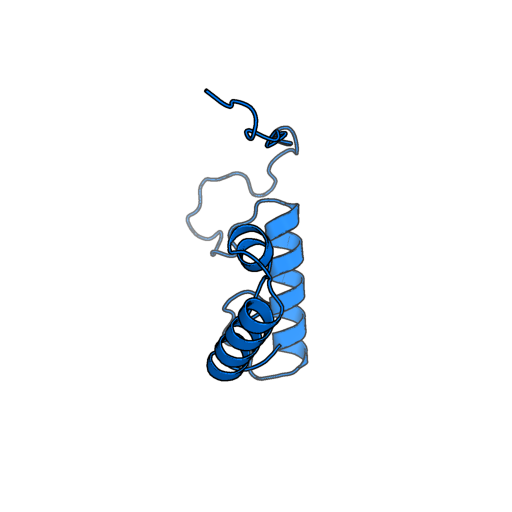.487 9.811 9.777 1.00 34.03 86 GLU A N 1
ATOM 628 C CA . GLU A 1 86 ? -31.803 10.019 10.384 1.00 34.03 86 GLU A CA 1
ATOM 629 C C . GLU A 1 86 ? -31.897 9.229 11.688 1.00 34.03 86 GLU A C 1
ATOM 631 O O . GLU A 1 86 ? -31.551 8.053 11.765 1.00 34.03 86 GLU A O 1
ATOM 636 N N . ALA A 1 87 ? -32.293 9.960 12.724 1.00 40.41 87 ALA A N 1
ATOM 637 C CA . ALA A 1 87 ? -32.781 9.446 13.982 1.00 40.41 87 ALA A CA 1
ATOM 638 C C . ALA A 1 87 ? -34.301 9.307 13.849 1.00 40.41 87 ALA A C 1
ATOM 640 O O . ALA A 1 87 ? -34.944 10.264 13.415 1.00 40.41 87 ALA A O 1
ATOM 641 N N . ALA A 1 88 ? -34.837 8.158 14.247 1.00 40.94 88 ALA A N 1
ATOM 642 C CA . ALA A 1 88 ? -36.171 7.981 14.814 1.00 40.94 88 ALA A CA 1
ATOM 643 C C . ALA A 1 88 ? -36.185 6.643 15.561 1.00 40.94 88 ALA A C 1
ATOM 645 O O . ALA A 1 88 ? -35.771 5.635 14.943 1.00 40.94 88 ALA A O 1
#